Protein AF-A0A3B9D625-F1 (afdb_monomer)

Secondary structure (DSSP, 8-state):
-EEEEE-SSSS--EEEEEEETTEEEEEEEESS-TTHHHHHHHHHTT-BHHHHHT-

Solvent-accessible surface area (backbone atoms only — not comparable to full-atom values): 3179 Å² total; per-residue (Å²): 92,78,46,81,45,75,55,77,100,57,69,35,52,33,40,38,41,31,31,57,86,61,27,29,65,43,49,46,64,41,67,53,69,90,55,65,66,64,47,51,30,68,72,44,42,74,32,39,58,70,60,60,74,76,107

Foldseek 3Di:
DKDKDQDDPAQFGIKIWDDDDQATQFIATHGDDPDVRVVVRVVRHRHGPVVVVVD

Mean predicted aligned error: 2.78 Å

Sequence (55 aa):
MSYIYKTKGTCSTQIEVELDGNIVKNVKFTGGCQGNLQAIPRLVEGMTVEEVERR

pLDDT: mean 94.57, std 3.92, range [78.94, 97.81]

Nearest PDB structures (foldseek):
  6v5b-assembly1_C  TM=4.709E-01  e=1.712E+00  Homo sapiens
  7nem-assembly1_L-2  TM=4.850E-01  e=2.298E+00  Escherichia coli K-12
  9asq-assembly1_B  TM=4.085E-01  e=3.680E+00  Homo sapiens
  9asn-assembly1_B  TM=4.200E-01  e=3.903E+00  Homo sapiens

Structure (mmCIF, N/CA/C/O backbone):
data_AF-A0A3B9D625-F1
#
_entry.id   AF-A0A3B9D625-F1
#
loop_
_atom_site.group_PDB
_atom_site.id
_atom_site.type_symbol
_atom_site.label_atom_id
_atom_site.label_alt_id
_atom_site.label_comp_id
_atom_site.label_asym_id
_atom_site.label_entity_id
_atom_site.label_seq_id
_atom_site.pdbx_PDB_ins_code
_atom_site.Cartn_x
_atom_site.Cartn_y
_atom_site.Cartn_z
_atom_site.occupancy
_atom_site.B_iso_or_equiv
_atom_site.auth_seq_id
_atom_site.auth_comp_id
_atom_site.auth_asym_id
_atom_site.auth_atom_id
_atom_site.pdbx_PDB_model_num
ATOM 1 N N . MET A 1 1 ? -3.036 -0.756 13.526 1.00 91.94 1 MET A N 1
ATOM 2 C CA . MET A 1 1 ? -2.141 -1.934 13.446 1.00 91.94 1 MET A CA 1
ATOM 3 C C . MET A 1 1 ? -1.340 -1.850 12.155 1.00 91.94 1 MET A C 1
ATOM 5 O O . MET A 1 1 ? -1.897 -1.385 11.172 1.00 91.94 1 MET A O 1
ATOM 9 N N . SER A 1 2 ? -0.061 -2.235 12.150 1.00 94.38 2 SER A N 1
ATOM 10 C CA . SER A 1 2 ? 0.777 -2.210 10.940 1.00 94.38 2 SER A CA 1
ATOM 11 C C . SER A 1 2 ? 1.166 -3.629 10.535 1.00 94.38 2 SER A C 1
ATOM 13 O O . SER A 1 2 ? 1.523 -4.439 11.392 1.00 94.38 2 SER A O 1
ATOM 15 N N . TYR A 1 3 ? 1.068 -3.923 9.242 1.00 96.88 3 TYR A N 1
ATOM 16 C CA . TYR A 1 3 ? 1.371 -5.219 8.649 1.00 96.88 3 TYR A CA 1
ATOM 17 C C . TYR A 1 3 ? 2.460 -5.065 7.600 1.00 96.88 3 TYR A C 1
ATOM 19 O O . TYR A 1 3 ? 2.403 -4.165 6.766 1.00 96.88 3 TYR A O 1
ATOM 27 N N . ILE A 1 4 ? 3.424 -5.983 7.614 1.00 97.56 4 ILE A N 1
ATOM 28 C CA . ILE A 1 4 ? 4.503 -6.032 6.630 1.00 97.56 4 ILE A CA 1
ATOM 29 C C . ILE A 1 4 ? 4.382 -7.332 5.848 1.00 97.56 4 ILE A C 1
ATOM 31 O O . ILE A 1 4 ? 4.475 -8.422 6.413 1.00 97.56 4 ILE A O 1
ATOM 35 N N . TYR A 1 5 ? 4.221 -7.213 4.536 1.00 97.00 5 TYR A N 1
ATOM 36 C CA . TYR A 1 5 ? 4.182 -8.333 3.613 1.00 97.00 5 TYR A CA 1
ATOM 37 C C . TYR A 1 5 ? 5.401 -8.303 2.693 1.00 97.00 5 TYR A C 1
ATOM 39 O O . TYR A 1 5 ? 5.623 -7.336 1.965 1.00 97.00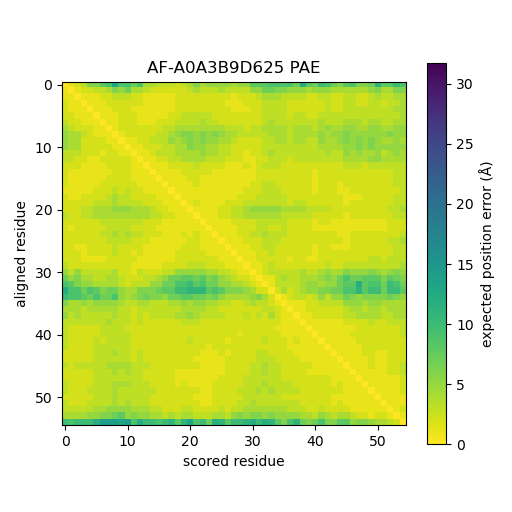 5 TYR A O 1
ATOM 47 N N . LYS A 1 6 ? 6.198 -9.377 2.710 1.00 97.06 6 LYS A N 1
ATOM 48 C CA . LYS A 1 6 ? 7.310 -9.564 1.769 1.00 97.06 6 LYS A CA 1
ATOM 49 C C . LYS A 1 6 ? 6.800 -10.273 0.526 1.00 97.06 6 LYS A C 1
ATOM 51 O O . LYS A 1 6 ? 6.407 -11.439 0.582 1.00 97.06 6 LYS A O 1
ATOM 56 N N . THR A 1 7 ? 6.821 -9.560 -0.586 1.00 95.88 7 THR A N 1
ATOM 57 C CA . THR A 1 7 ? 6.345 -10.047 -1.878 1.00 95.88 7 THR A CA 1
ATOM 58 C C . THR A 1 7 ? 7.323 -11.053 -2.487 1.00 95.88 7 THR A C 1
ATOM 60 O O . THR A 1 7 ? 8.503 -11.124 -2.131 1.00 95.88 7 THR A O 1
ATOM 63 N N . LYS A 1 8 ? 6.827 -11.860 -3.427 1.00 96.31 8 LYS A N 1
ATOM 64 C CA . LYS A 1 8 ? 7.621 -12.818 -4.204 1.00 96.31 8 LYS A CA 1
ATOM 65 C C . LYS A 1 8 ? 7.143 -12.802 -5.652 1.00 96.31 8 LYS A C 1
ATOM 67 O O . LYS A 1 8 ? 5.943 -12.758 -5.892 1.00 96.31 8 LYS A O 1
ATOM 72 N N . GLY A 1 9 ? 8.076 -12.849 -6.605 1.00 94.81 9 GLY A N 1
ATOM 73 C CA . GLY A 1 9 ? 7.751 -12.871 -8.039 1.00 94.81 9 GLY A CA 1
ATOM 74 C C . GLY A 1 9 ? 7.264 -11.534 -8.613 1.00 94.81 9 GLY A C 1
ATOM 75 O O . GLY A 1 9 ? 6.751 -11.503 -9.725 1.00 94.81 9 GLY A O 1
ATOM 76 N N . THR A 1 10 ? 7.429 -10.431 -7.879 1.00 92.94 10 THR A N 1
ATOM 77 C CA . THR A 1 10 ? 7.050 -9.076 -8.308 1.00 92.94 10 THR A CA 1
ATOM 78 C C . THR A 1 10 ? 8.233 -8.119 -8.189 1.00 92.94 10 THR A C 1
ATOM 80 O O . THR A 1 10 ? 9.185 -8.394 -7.464 1.00 92.94 10 THR A O 1
ATOM 83 N N . CYS A 1 11 ? 8.172 -6.971 -8.869 1.00 91.56 11 CYS A N 1
ATOM 84 C CA . CYS A 1 11 ? 9.233 -5.958 -8.816 1.00 91.56 11 CYS A CA 1
ATOM 85 C C . CYS A 1 11 ? 9.271 -5.164 -7.495 1.00 91.56 11 CYS A C 1
ATOM 87 O O . CYS A 1 11 ? 10.345 -4.737 -7.076 1.00 91.56 11 CYS A O 1
ATOM 89 N N . SER A 1 12 ? 8.127 -4.976 -6.827 1.00 94.69 12 SER A N 1
ATOM 90 C CA . SER A 1 12 ? 8.101 -4.546 -5.424 1.00 94.69 12 SER A CA 1
ATOM 91 C C . SER A 1 12 ? 8.548 -5.705 -4.540 1.00 94.69 12 SER A C 1
ATOM 93 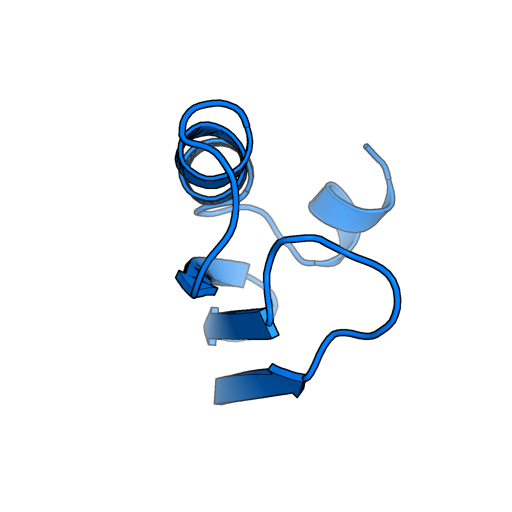O O . SER A 1 12 ? 8.219 -6.852 -4.849 1.00 94.69 12 SER A O 1
ATOM 95 N N . THR A 1 13 ? 9.291 -5.410 -3.473 1.00 95.25 13 THR A N 1
ATOM 96 C CA . THR A 1 13 ? 9.890 -6.388 -2.547 1.00 95.25 13 THR A CA 1
ATOM 97 C C . THR A 1 13 ? 9.208 -6.422 -1.177 1.00 95.25 13 THR A C 1
ATOM 99 O O . THR A 1 13 ? 9.365 -7.389 -0.428 1.00 95.25 13 THR A O 1
ATOM 102 N N . GLN A 1 14 ? 8.4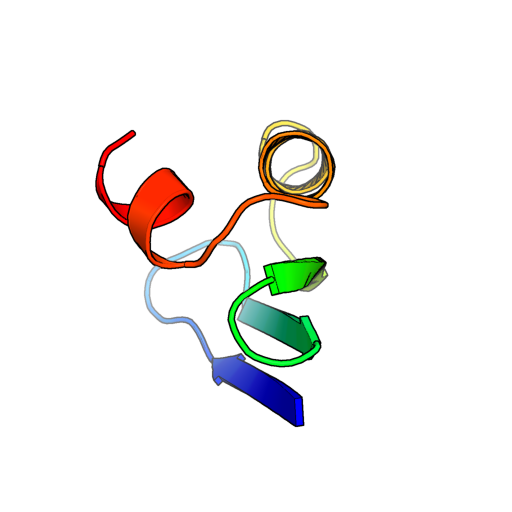49 -5.377 -0.837 1.00 96.62 14 GLN A N 1
ATOM 103 C CA . GLN A 1 14 ? 7.727 -5.274 0.426 1.00 96.62 14 GLN A CA 1
ATOM 104 C C . GLN A 1 14 ? 6.532 -4.326 0.302 1.00 96.62 14 GLN A C 1
ATOM 106 O O . GLN A 1 14 ? 6.625 -3.286 -0.352 1.00 96.62 14 GLN A O 1
ATOM 111 N N . ILE A 1 15 ? 5.441 -4.676 0.982 1.00 96.81 15 ILE A N 1
ATOM 112 C CA . ILE A 1 15 ? 4.238 -3.861 1.148 1.00 96.81 15 ILE A CA 1
ATOM 113 C C . ILE A 1 15 ? 4.003 -3.666 2.645 1.00 96.81 15 ILE A C 1
ATOM 115 O O . ILE A 1 15 ? 3.998 -4.633 3.406 1.00 96.81 15 ILE A O 1
ATOM 119 N N . GLU A 1 16 ? 3.814 -2.424 3.063 1.00 97.62 16 GLU A N 1
ATOM 120 C CA . GLU A 1 16 ? 3.447 -2.046 4.425 1.00 97.62 16 GLU A CA 1
ATOM 121 C C . GLU A 1 16 ? 2.015 -1.514 4.402 1.00 97.62 16 GLU A C 1
ATOM 123 O O . GLU A 1 16 ? 1.703 -0.641 3.594 1.00 97.62 16 GLU A O 1
ATOM 128 N N . VAL A 1 17 ? 1.146 -2.046 5.259 1.00 97.44 17 VAL A N 1
ATOM 129 C CA . VAL A 1 17 ? -0.261 -1.637 5.360 1.00 97.44 17 VAL A CA 1
ATOM 130 C C . VAL A 1 17 ? -0.545 -1.206 6.787 1.00 97.44 17 VAL A C 1
ATOM 132 O O . VAL A 1 17 ? -0.371 -1.982 7.727 1.00 97.44 17 VAL A O 1
ATOM 135 N N . GLU A 1 18 ? -1.008 0.026 6.948 1.00 97.81 18 GLU A N 1
ATOM 136 C CA . GLU A 1 18 ? -1.455 0.565 8.224 1.00 97.81 18 GLU A CA 1
ATOM 137 C C . GLU A 1 18 ? -2.978 0.592 8.262 1.00 97.81 18 GLU A C 1
ATOM 139 O O . GLU A 1 18 ? -3.616 1.210 7.412 1.00 97.81 18 GLU A O 1
ATOM 144 N N . LEU A 1 19 ? -3.550 -0.057 9.274 1.00 97.12 19 LEU A N 1
ATOM 145 C CA . LEU A 1 19 ? -4.983 -0.046 9.545 1.00 97.12 19 LEU A CA 1
ATOM 146 C C . LEU A 1 19 ? -5.297 0.754 10.810 1.00 97.12 19 LEU A C 1
ATOM 148 O O . LEU A 1 19 ? -4.606 0.615 11.827 1.00 97.12 19 LEU A O 1
ATOM 152 N N . ASP A 1 20 ? -6.379 1.518 10.764 1.00 96.88 20 ASP A N 1
ATOM 153 C CA . ASP A 1 20 ? -7.065 2.081 11.924 1.00 96.88 20 ASP A CA 1
ATOM 154 C C . ASP A 1 20 ? -8.428 1.389 12.069 1.00 96.88 20 ASP A C 1
ATOM 156 O O . ASP A 1 20 ? -9.362 1.643 11.310 1.00 96.88 20 ASP A O 1
ATOM 160 N N . GLY A 1 21 ? -8.514 0.407 12.970 1.00 95.94 21 GLY A N 1
ATOM 161 C CA . GLY A 1 21 ? -9.651 -0.517 13.004 1.00 95.94 21 GLY A CA 1
ATOM 162 C C . GLY A 1 21 ? -9.765 -1.310 11.696 1.00 95.94 21 GLY A C 1
ATOM 163 O O . GLY A 1 21 ? -8.859 -2.077 11.370 1.00 95.94 21 GLY A O 1
ATOM 164 N N . ASN A 1 22 ? -10.867 -1.120 10.961 1.00 96.00 22 ASN A N 1
ATOM 165 C CA . ASN A 1 22 ? -11.077 -1.712 9.634 1.00 96.00 22 ASN A CA 1
ATOM 166 C C . ASN A 1 22 ? -10.748 -0.759 8.471 1.00 96.00 22 ASN A C 1
ATOM 168 O O . ASN A 1 22 ? -10.951 -1.134 7.320 1.00 96.00 22 ASN A O 1
ATOM 172 N N . ILE A 1 23 ? -10.272 0.457 8.750 1.00 97.44 23 ILE A N 1
ATOM 173 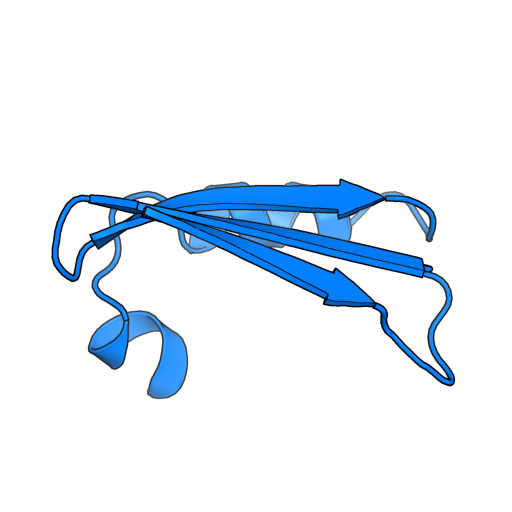C CA . ILE A 1 23 ? -9.977 1.467 7.732 1.00 97.44 23 ILE A CA 1
ATOM 174 C C . ILE A 1 23 ? -8.502 1.385 7.354 1.00 97.44 23 ILE A C 1
ATOM 176 O O . ILE A 1 23 ? -7.622 1.389 8.218 1.00 97.44 23 ILE A O 1
ATOM 180 N N . VAL A 1 24 ? -8.214 1.352 6.057 1.00 97.44 24 VAL A N 1
ATOM 181 C CA . VAL A 1 24 ? -6.862 1.471 5.521 1.00 97.44 24 VAL A CA 1
ATOM 182 C C . VAL A 1 24 ? -6.402 2.914 5.673 1.00 97.44 24 VAL A C 1
ATOM 184 O O . VAL A 1 24 ? -6.875 3.819 4.992 1.00 97.44 24 VAL A O 1
ATOM 187 N N . LYS A 1 25 ? -5.456 3.135 6.582 1.00 97.62 25 LYS A N 1
ATOM 188 C CA . LYS A 1 25 ? -4.871 4.451 6.835 1.00 97.62 25 LYS A CA 1
ATOM 189 C C . LYS A 1 25 ? -3.759 4.774 5.846 1.00 97.62 25 LYS A C 1
ATOM 191 O O . LYS A 1 25 ? -3.623 5.917 5.438 1.00 97.62 25 LYS A O 1
ATOM 196 N N . ASN A 1 26 ? -2.937 3.788 5.494 1.00 96.38 26 ASN A N 1
ATOM 197 C CA . ASN A 1 26 ? -1.831 3.983 4.564 1.00 96.38 26 ASN A CA 1
ATOM 198 C C . ASN A 1 26 ? -1.385 2.652 3.950 1.00 96.38 26 ASN A C 1
ATOM 200 O O . ASN A 1 26 ? -1.445 1.608 4.601 1.00 96.38 26 ASN A O 1
ATOM 204 N N . VAL A 1 27 ? -0.872 2.707 2.722 1.00 96.81 27 VAL A N 1
ATOM 205 C CA . VAL A 1 27 ? -0.180 1.592 2.070 1.00 96.81 27 VAL A CA 1
ATOM 206 C C . VAL A 1 27 ? 1.125 2.104 1.484 1.00 96.81 27 VAL A C 1
ATOM 208 O O . VAL A 1 27 ? 1.153 3.102 0.771 1.00 96.81 27 VAL A O 1
ATOM 211 N N . LYS A 1 28 ? 2.225 1.404 1.734 1.00 96.19 28 LYS A N 1
ATOM 212 C CA . LYS A 1 28 ? 3.534 1.766 1.198 1.00 96.19 28 LYS A CA 1
ATOM 213 C C . LYS A 1 28 ? 4.173 0.577 0.510 1.00 96.19 28 LYS A C 1
ATOM 215 O O . LYS A 1 28 ? 4.258 -0.511 1.066 1.00 96.19 28 LYS A O 1
ATOM 220 N N . PHE A 1 29 ? 4.674 0.815 -0.692 1.00 96.12 29 PHE A N 1
ATOM 221 C CA . PHE A 1 29 ? 5.431 -0.161 -1.459 1.00 96.12 29 PHE A CA 1
ATOM 222 C C . PHE A 1 29 ? 6.918 0.183 -1.387 1.00 96.12 29 PHE A C 1
ATOM 224 O O . PHE A 1 29 ? 7.305 1.342 -1.543 1.00 96.12 29 PHE A O 1
ATOM 231 N N . THR A 1 30 ? 7.754 -0.828 -1.180 1.00 95.25 30 THR A N 1
ATOM 232 C CA . THR A 1 30 ? 9.210 -0.722 -1.302 1.00 95.25 30 THR A CA 1
ATOM 233 C C . THR A 1 30 ? 9.657 -1.449 -2.566 1.00 95.25 30 THR A C 1
ATOM 235 O O . THR A 1 30 ? 9.269 -2.595 -2.808 1.00 95.25 30 THR A O 1
ATOM 238 N N . GLY A 1 31 ? 10.468 -0.772 -3.381 1.00 92.44 31 GLY A N 1
ATOM 239 C CA . GLY A 1 31 ? 10.896 -1.266 -4.692 1.00 92.44 31 GLY A CA 1
ATOM 240 C C . GLY A 1 31 ? 9.775 -1.285 -5.742 1.00 92.44 31 GLY A C 1
ATOM 241 O O . GLY A 1 31 ? 8.600 -1.094 -5.433 1.00 92.44 31 GLY A O 1
ATOM 242 N N . GLY A 1 32 ? 10.149 -1.543 -6.995 1.00 90.00 32 GLY A N 1
ATOM 243 C CA . GLY A 1 32 ? 9.237 -1.584 -8.140 1.00 90.00 32 GLY A CA 1
ATOM 244 C C . GLY A 1 32 ? 9.182 -0.285 -8.951 1.00 90.00 32 GLY A C 1
ATOM 245 O O . GLY A 1 32 ? 9.894 0.681 -8.680 1.00 90.00 32 GLY A O 1
ATOM 246 N N . CYS A 1 33 ? 8.365 -0.287 -10.005 1.00 87.75 33 CYS A N 1
ATOM 247 C CA . CYS A 1 33 ? 8.257 0.835 -10.936 1.00 87.75 33 CYS A CA 1
ATOM 248 C C . CYS A 1 33 ? 7.361 1.952 -10.385 1.00 87.75 33 CYS A C 1
ATOM 250 O O . CYS A 1 33 ? 6.328 1.698 -9.762 1.00 87.75 33 CYS A O 1
ATOM 252 N N . GLN A 1 34 ? 7.737 3.199 -10.674 1.00 81.44 34 GLN A N 1
ATOM 253 C CA . GL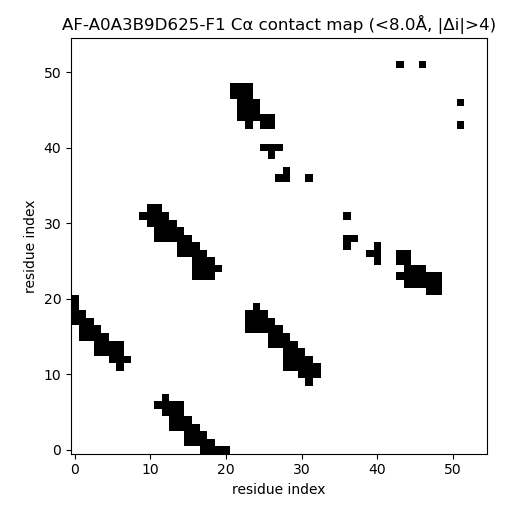N A 1 34 ? 6.890 4.361 -10.409 1.00 81.44 34 GLN A CA 1
ATOM 254 C C . GLN A 1 34 ? 5.628 4.305 -11.287 1.00 81.44 34 GLN A C 1
ATOM 256 O O . GLN A 1 34 ? 5.684 3.842 -12.425 1.00 81.44 34 GLN A O 1
ATOM 261 N N . GLY A 1 35 ? 4.488 4.744 -10.752 1.00 85.62 35 GLY A N 1
ATOM 262 C CA . GLY A 1 35 ? 3.179 4.636 -11.404 1.00 85.62 35 GLY A CA 1
ATOM 263 C C . GLY A 1 35 ? 2.147 4.065 -10.441 1.00 85.62 35 GLY A C 1
ATOM 264 O O . GLY A 1 35 ? 1.877 4.664 -9.400 1.00 85.62 35 GLY A O 1
ATOM 265 N N . ASN A 1 36 ? 1.618 2.879 -10.748 1.00 87.44 36 ASN A N 1
ATOM 266 C CA . ASN A 1 36 ? 0.566 2.236 -9.952 1.00 87.44 36 ASN A CA 1
ATOM 267 C C . ASN A 1 36 ? 0.925 2.117 -8.464 1.00 87.44 36 ASN A C 1
ATOM 269 O O . ASN A 1 36 ? 0.065 2.339 -7.620 1.00 87.44 36 ASN A O 1
ATOM 273 N N . LEU A 1 37 ? 2.195 1.871 -8.124 1.00 91.50 37 LEU A N 1
ATOM 274 C CA . LEU A 1 37 ? 2.646 1.759 -6.729 1.00 91.50 37 LEU A CA 1
ATOM 275 C C . LEU A 1 37 ? 2.533 3.071 -5.928 1.00 91.50 37 LEU A C 1
ATOM 277 O O . LEU A 1 37 ? 2.567 3.043 -4.704 1.00 91.50 37 LEU A O 1
ATOM 281 N N . GLN A 1 38 ? 2.380 4.218 -6.595 1.00 90.12 38 GLN A N 1
ATOM 282 C CA . GLN A 1 38 ? 2.088 5.511 -5.961 1.00 90.12 38 GLN A CA 1
ATOM 283 C C . GLN A 1 38 ? 0.598 5.875 -6.018 1.00 90.12 38 GLN A C 1
ATOM 285 O O . GLN A 1 38 ? 0.130 6.683 -5.214 1.00 90.12 38 GLN A O 1
ATOM 290 N N . ALA A 1 39 ? -0.141 5.327 -6.985 1.00 93.38 39 ALA A N 1
ATOM 291 C CA . ALA A 1 39 ? -1.570 5.575 -7.147 1.00 93.38 39 ALA A CA 1
ATOM 292 C C . ALA A 1 39 ? -2.408 4.707 -6.201 1.00 93.38 39 ALA A C 1
ATOM 294 O O . ALA A 1 39 ? -3.309 5.225 -5.553 1.00 93.38 39 ALA A O 1
ATOM 295 N N . ILE A 1 40 ? -2.073 3.417 -6.075 1.00 94.12 40 ILE A N 1
ATOM 296 C CA . ILE A 1 40 ? -2.791 2.460 -5.224 1.00 94.12 40 ILE A CA 1
ATOM 297 C C . ILE A 1 40 ? -2.897 2.956 -3.775 1.00 94.12 40 ILE A C 1
ATOM 299 O O . ILE A 1 40 ? -4.020 2.983 -3.286 1.00 94.12 40 ILE A O 1
ATOM 303 N N . PRO A 1 41 ? -1.820 3.428 -3.105 1.00 95.00 41 PRO A N 1
ATOM 304 C CA . PRO A 1 41 ? -1.926 3.973 -1.751 1.00 95.00 41 PRO A CA 1
ATOM 305 C C . PRO A 1 41 ? -2.997 5.049 -1.597 1.00 95.00 41 PRO A C 1
ATOM 307 O O . PRO A 1 41 ? -3.815 4.976 -0.691 1.00 95.00 41 PRO A O 1
ATOM 310 N N . ARG A 1 42 ? -3.032 6.004 -2.531 1.00 95.19 42 ARG A N 1
ATOM 311 C CA . ARG A 1 42 ? -3.998 7.111 -2.526 1.00 95.19 42 ARG A CA 1
ATOM 312 C C . ARG A 1 42 ? -5.409 6.655 -2.871 1.00 95.19 42 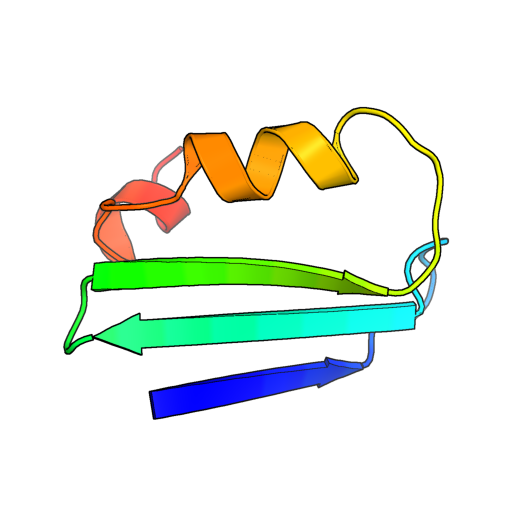ARG A C 1
ATOM 314 O O . ARG A 1 42 ? -6.371 7.279 -2.451 1.00 95.19 42 ARG A O 1
ATOM 321 N N . LEU A 1 43 ? -5.529 5.606 -3.683 1.00 95.38 43 LEU A N 1
ATOM 322 C CA . LEU A 1 43 ? -6.817 5.058 -4.081 1.00 95.38 43 LEU A CA 1
ATOM 323 C C . LEU A 1 43 ? -7.506 4.348 -2.915 1.00 95.38 43 LEU A C 1
ATOM 325 O O . LEU A 1 43 ? -8.725 4.405 -2.838 1.00 95.38 43 LEU A O 1
ATOM 329 N N . VAL A 1 44 ? -6.743 3.674 -2.051 1.00 96.56 44 VAL A N 1
ATOM 330 C CA . VAL A 1 44 ? -7.288 2.853 -0.956 1.00 96.56 44 VAL A CA 1
ATOM 331 C C . VAL A 1 44 ? -7.277 3.554 0.404 1.00 96.56 44 VAL A C 1
ATOM 333 O O . VAL A 1 44 ? -7.902 3.062 1.338 1.00 96.56 44 VAL A O 1
ATOM 336 N N . GLU A 1 45 ? -6.581 4.684 0.541 1.00 96.94 45 GLU A N 1
ATOM 337 C CA . GLU A 1 45 ? -6.570 5.481 1.772 1.00 96.94 45 GLU A CA 1
ATOM 338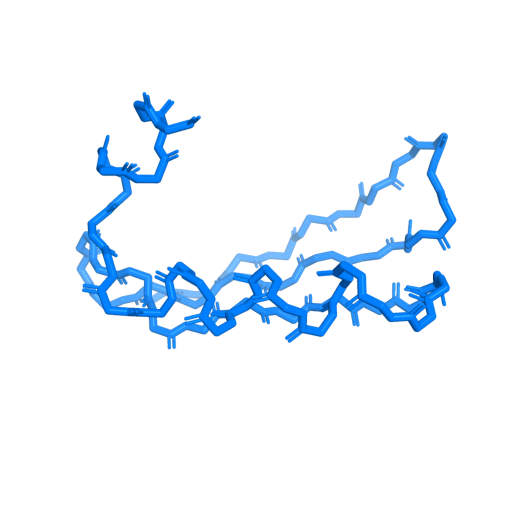 C C . GLU A 1 45 ? -7.994 5.906 2.171 1.00 96.94 45 GLU A C 1
ATOM 340 O O . GLU A 1 45 ? -8.760 6.438 1.367 1.00 96.94 45 GLU A O 1
ATOM 345 N N . GLY A 1 46 ? -8.356 5.648 3.428 1.00 97.31 46 GLY A N 1
ATOM 346 C CA . GLY A 1 46 ? -9.678 5.935 3.984 1.00 97.31 46 GLY A CA 1
ATOM 347 C C . GLY A 1 46 ? -10.758 4.904 3.646 1.00 97.31 46 GLY A C 1
ATOM 348 O O . GLY A 1 46 ? -11.864 5.018 4.172 1.00 97.31 46 GLY A O 1
ATOM 349 N N . MET A 1 47 ? -10.465 3.896 2.819 1.00 97.62 47 MET A N 1
ATOM 350 C CA . MET A 1 47 ? -11.399 2.802 2.540 1.00 97.62 47 MET A CA 1
ATOM 351 C C . MET A 1 47 ? -11.368 1.748 3.641 1.00 97.62 47 MET A C 1
ATOM 353 O O . MET A 1 47 ? -10.333 1.493 4.258 1.00 97.62 47 MET A O 1
ATOM 357 N N . THR A 1 48 ? -12.498 1.086 3.851 1.00 97.75 48 THR A N 1
ATOM 358 C CA . THR A 1 48 ? -12.554 -0.135 4.657 1.00 97.75 48 THR A CA 1
ATOM 359 C C . THR A 1 48 ? -11.897 -1.305 3.921 1.00 97.75 48 THR A C 1
ATOM 361 O O . THR A 1 48 ? -11.859 -1.334 2.688 1.00 97.75 48 THR A O 1
ATOM 364 N N . VAL A 1 49 ? -11.387 -2.293 4.658 1.00 95.62 49 VAL A N 1
ATOM 365 C CA 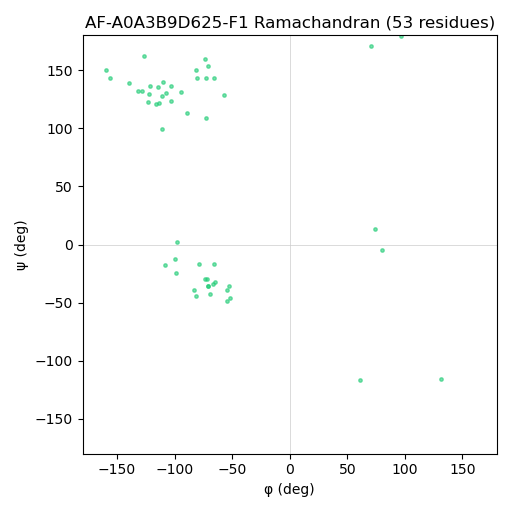. VAL A 1 49 ? -10.793 -3.507 4.063 1.00 95.62 49 VAL A CA 1
ATOM 366 C C . VAL A 1 49 ? -11.774 -4.188 3.097 1.00 95.62 49 VAL A C 1
ATOM 368 O O . VAL A 1 49 ? -11.378 -4.598 2.006 1.00 95.62 49 VAL A O 1
ATOM 371 N N . GLU A 1 50 ? -13.061 -4.226 3.445 1.00 97.19 50 GLU A N 1
ATOM 372 C CA . GLU A 1 50 ? -14.117 -4.831 2.631 1.00 97.19 50 GLU A CA 1
ATOM 373 C C . GLU A 1 50 ? -14.366 -4.072 1.313 1.00 97.19 50 GLU A C 1
ATOM 375 O O . GLU A 1 50 ? -14.700 -4.667 0.286 1.00 97.19 50 GLU A O 1
ATOM 380 N N . GLU A 1 51 ? -14.218 -2.745 1.314 1.00 97.00 51 GLU A N 1
ATOM 381 C CA . GLU A 1 51 ? -14.336 -1.932 0.099 1.00 97.00 51 GLU A CA 1
ATOM 382 C C . GLU A 1 51 ? -13.159 -2.130 -0.849 1.00 97.00 51 GLU A C 1
ATOM 384 O O . GLU A 1 51 ? -13.364 -2.104 -2.065 1.00 97.00 51 GLU A O 1
ATOM 389 N N . VAL A 1 52 ? -11.956 -2.328 -0.305 1.00 95.56 52 VAL A N 1
ATOM 390 C CA . VAL A 1 52 ? -10.750 -2.604 -1.093 1.00 95.56 52 VAL A CA 1
ATOM 391 C C . VAL A 1 52 ? -10.832 -3.986 -1.738 1.00 95.56 52 VAL A C 1
ATOM 393 O O . VAL A 1 52 ? -10.509 -4.111 -2.911 1.00 95.56 52 VAL A O 1
ATOM 396 N N . GLU A 1 53 ? -11.305 -5.008 -1.018 1.00 94.44 53 GLU A N 1
ATOM 397 C CA . GLU A 1 53 ? -11.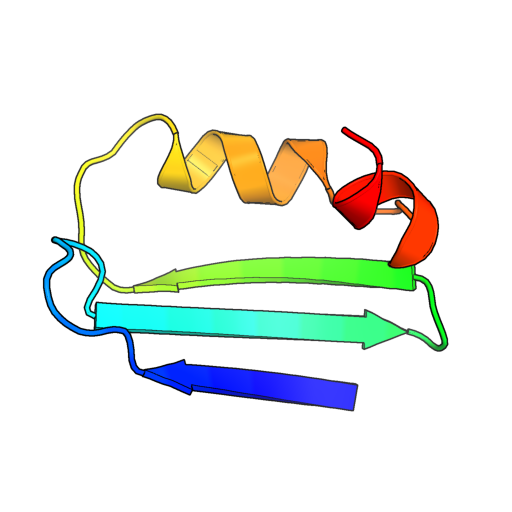427 -6.379 -1.543 1.00 94.44 53 GLU A CA 1
ATOM 398 C C . GLU A 1 53 ? -12.440 -6.501 -2.695 1.00 94.44 53 GLU A C 1
ATOM 400 O O . GLU A 1 53 ? -12.270 -7.314 -3.601 1.00 94.44 53 GLU A O 1
ATOM 405 N N . ARG A 1 54 ? -13.505 -5.692 -2.678 1.00 95.38 54 ARG A N 1
ATOM 406 C CA . ARG A 1 54 ? -14.584 -5.751 -3.677 1.00 95.38 54 ARG A CA 1
ATOM 407 C C . ARG A 1 54 ? -14.240 -5.069 -5.012 1.00 95.38 54 ARG A C 1
ATOM 409 O O . ARG A 1 54 ? -14.980 -5.259 -5.978 1.00 95.38 54 ARG A O 1
ATOM 416 N N . ARG A 1 55 ? -13.213 -4.218 -5.051 1.00 78.94 55 ARG A N 1
ATOM 417 C CA . ARG A 1 55 ? -12.843 -3.410 -6.227 1.00 78.94 55 ARG A CA 1
ATOM 418 C C . ARG A 1 55 ? -11.778 -4.089 -7.076 1.00 78.94 55 ARG A C 1
ATOM 420 O O . ARG A 1 55 ? -11.904 -3.967 -8.314 1.00 78.94 55 ARG A O 1
#

Radius of gyration: 11.16 Å; Cα contacts (8 Å, |Δi|>4): 92; chains: 1; bounding box: 26×20×25 Å